Protein AF-A0A378BE33-F1 (afdb_monomer)

Foldseek 3Di:
DVVLLVCVVVVVDDQLRDEAEDADPVRQVVVQVVCCVPVVDNSHGYDYPVRVVQVVCVVVDPDRPPDPVLVVDLPVVLVVLLVVLLCQVVVDVVSVVVVVCCCCPVVVDDADPDSSSPDPVSSVVVSVVSSVD

Solvent-accessible surface area (backbone atoms only — not comparable to full-atom values): 7720 Å² total; per-residue (Å²): 109,72,67,63,55,52,32,47,77,68,67,78,40,58,50,87,75,47,80,43,80,25,96,38,71,67,56,12,50,57,48,36,54,53,38,39,76,73,65,76,41,86,60,50,54,43,31,26,66,67,61,46,52,52,50,54,43,45,76,76,33,99,70,63,80,78,74,58,68,52,79,80,32,63,67,61,34,29,52,52,53,43,53,52,51,39,49,44,35,72,76,30,67,68,49,33,52,51,53,50,49,47,40,36,69,79,66,64,46,90,72,61,85,80,70,38,72,73,36,68,69,52,41,58,55,46,26,58,54,73,66,70,112

Organism: Klebsiella pneumoniae (NCBI:txid573)

Structure (mmCIF, N/CA/C/O backbone):
data_AF-A0A378BE33-F1
#
_entry.id   AF-A0A378BE33-F1
#
loop_
_atom_site.group_PDB
_atom_site.id
_atom_site.type_symbol
_atom_site.label_atom_id
_atom_site.label_alt_id
_atom_site.label_comp_id
_atom_site.label_asym_id
_atom_site.label_entity_id
_atom_site.label_seq_id
_atom_site.pdbx_PDB_ins_code
_atom_site.Cartn_x
_atom_site.Cartn_y
_atom_site.Cartn_z
_atom_site.occupancy
_atom_site.B_iso_or_equiv
_atom_site.auth_seq_id
_atom_site.auth_comp_id
_atom_site.auth_asym_id
_atom_site.auth_atom_id
_atom_site.pdbx_PDB_model_num
ATOM 1 N N . MET A 1 1 ? 5.094 4.803 -24.820 1.00 59.53 1 MET A N 1
ATOM 2 C CA . MET A 1 1 ? 5.691 3.711 -25.627 1.00 59.53 1 MET A CA 1
ATOM 3 C C . MET A 1 1 ? 6.166 4.148 -26.997 1.00 59.53 1 MET A C 1
ATOM 5 O O . MET A 1 1 ? 7.323 3.912 -27.297 1.00 59.53 1 MET A O 1
ATOM 9 N N . ALA A 1 2 ? 5.335 4.820 -27.804 1.00 67.75 2 ALA A N 1
ATOM 10 C CA . ALA A 1 2 ? 5.709 5.205 -29.171 1.00 67.75 2 ALA A CA 1
ATOM 11 C C . ALA A 1 2 ? 7.017 6.020 -29.257 1.00 67.75 2 ALA A C 1
ATOM 13 O O . ALA A 1 2 ? 7.846 5.758 -30.117 1.00 67.75 2 ALA A O 1
ATOM 14 N N . ARG A 1 3 ? 7.243 6.950 -28.318 1.00 76.31 3 ARG A N 1
ATOM 15 C CA . ARG A 1 3 ? 8.464 7.771 -28.291 1.00 76.31 3 ARG A CA 1
ATOM 16 C C . ARG A 1 3 ? 9.734 6.979 -27.953 1.00 76.31 3 ARG A C 1
ATOM 18 O O . ARG A 1 3 ? 10.754 7.218 -28.579 1.00 76.31 3 ARG A O 1
ATOM 25 N N . ALA A 1 4 ? 9.670 6.034 -27.012 1.00 75.19 4 ALA A N 1
ATOM 26 C CA . ALA A 1 4 ? 10.810 5.176 -26.670 1.00 75.19 4 ALA A CA 1
ATOM 27 C C . ALA A 1 4 ? 11.191 4.264 -27.848 1.00 75.19 4 ALA A C 1
ATOM 29 O O . ALA A 1 4 ? 12.355 4.200 -28.224 1.00 75.19 4 ALA A O 1
ATOM 30 N N . GLY A 1 5 ? 10.194 3.655 -28.499 1.00 71.75 5 GLY A N 1
ATOM 31 C CA . GLY A 1 5 ? 10.418 2.863 -29.710 1.00 71.75 5 GLY A CA 1
ATOM 32 C C . GLY A 1 5 ? 10.989 3.671 -30.874 1.00 71.75 5 GLY A C 1
ATOM 33 O O . GLY A 1 5 ? 11.865 3.196 -31.585 1.00 71.75 5 GLY A O 1
ATOM 34 N N . TRP A 1 6 ? 10.536 4.914 -31.044 1.00 77.94 6 TRP A N 1
ATOM 35 C CA . TRP A 1 6 ? 11.065 5.814 -32.068 1.00 77.94 6 TRP A CA 1
ATOM 36 C C . TRP A 1 6 ? 12.531 6.201 -31.820 1.00 77.94 6 TRP A C 1
ATOM 38 O O . TRP A 1 6 ? 13.310 6.235 -32.769 1.00 77.94 6 TRP A O 1
ATOM 48 N N . LEU A 1 7 ? 12.916 6.456 -30.562 1.00 80.38 7 LEU A N 1
ATOM 49 C CA . LEU A 1 7 ? 14.303 6.772 -30.191 1.00 80.38 7 LEU A CA 1
ATOM 50 C C . LEU A 1 7 ? 15.244 5.596 -30.477 1.00 80.38 7 LEU A C 1
ATOM 52 O O . LEU A 1 7 ? 16.301 5.803 -31.068 1.00 80.38 7 LEU A O 1
ATOM 56 N N . LEU A 1 8 ? 14.818 4.373 -30.137 1.00 78.06 8 LEU A N 1
ATOM 57 C CA . LEU A 1 8 ? 15.562 3.153 -30.455 1.00 78.06 8 LEU A CA 1
ATOM 58 C C . LEU A 1 8 ? 15.713 2.951 -31.966 1.00 78.06 8 LEU A C 1
ATOM 60 O O . LEU A 1 8 ? 16.819 2.742 -32.453 1.00 78.06 8 LEU A O 1
ATOM 64 N N . ALA A 1 9 ? 14.613 3.043 -32.721 1.00 78.25 9 ALA A N 1
ATOM 65 C CA . ALA A 1 9 ? 14.614 2.790 -34.164 1.00 78.25 9 ALA A CA 1
ATOM 66 C C . ALA A 1 9 ? 15.504 3.766 -34.951 1.00 78.25 9 ALA A C 1
ATOM 68 O O . ALA A 1 9 ? 15.966 3.438 -36.041 1.00 78.25 9 ALA A O 1
ATOM 69 N N . ARG A 1 10 ? 15.740 4.966 -34.408 1.00 82.88 10 ARG A N 1
ATOM 70 C CA . ARG A 1 10 ? 16.627 5.974 -35.002 1.00 82.88 10 ARG A CA 1
ATOM 71 C C . ARG A 1 10 ? 18.054 5.953 -34.456 1.00 82.88 10 ARG A C 1
ATOM 73 O O . ARG A 1 10 ? 18.875 6.717 -34.948 1.00 82.88 10 ARG A O 1
ATOM 80 N N . GLY A 1 11 ? 18.348 5.116 -33.460 1.00 79.19 11 GLY A N 1
ATOM 81 C CA . GLY A 1 11 ? 19.657 5.080 -32.804 1.00 79.19 11 GLY A CA 1
ATOM 82 C C . GLY A 1 11 ? 19.992 6.349 -32.012 1.00 79.19 11 GLY A C 1
ATOM 83 O O . GLY A 1 11 ? 21.157 6.601 -31.733 1.00 79.19 11 GLY A O 1
ATOM 84 N N . GLU A 1 12 ? 18.987 7.153 -31.657 1.00 80.19 12 GLU A N 1
ATOM 85 C CA . GLU A 1 12 ? 19.162 8.424 -30.930 1.00 80.19 12 GLU A CA 1
ATOM 86 C C . GLU A 1 12 ? 19.386 8.194 -29.424 1.00 80.19 12 GLU A C 1
ATOM 88 O O . GLU A 1 12 ? 19.821 9.092 -28.706 1.00 80.19 12 GLU A O 1
ATOM 93 N N . ALA A 1 13 ? 19.058 6.997 -28.931 1.00 79.25 13 ALA A N 1
ATOM 94 C CA . ALA A 1 13 ? 19.356 6.537 -27.581 1.00 79.25 13 ALA A CA 1
ATOM 95 C C . ALA A 1 13 ? 19.470 5.009 -27.568 1.00 79.25 13 ALA A C 1
ATOM 97 O O . ALA A 1 13 ? 18.699 4.320 -28.242 1.00 79.25 13 ALA A O 1
ATOM 98 N N . ALA A 1 14 ? 20.402 4.485 -26.775 1.00 80.12 14 ALA A N 1
ATOM 99 C CA . ALA A 1 14 ? 20.454 3.065 -26.450 1.00 80.12 14 ALA A CA 1
ATOM 100 C C . ALA A 1 14 ? 19.392 2.715 -25.390 1.00 80.12 14 ALA A C 1
ATOM 102 O O . ALA A 1 14 ? 18.900 3.583 -24.666 1.00 80.12 14 ALA A O 1
ATOM 103 N N . ALA A 1 15 ? 18.999 1.443 -25.315 1.00 77.19 15 ALA A N 1
ATOM 104 C CA . ALA A 1 15 ? 17.923 0.998 -24.428 1.00 77.19 15 ALA A CA 1
ATOM 105 C C . ALA A 1 15 ? 18.208 1.283 -22.942 1.00 77.19 15 ALA A C 1
ATOM 107 O O . ALA A 1 15 ? 17.320 1.729 -22.218 1.00 77.19 15 ALA A O 1
ATOM 108 N N . ASP A 1 16 ? 19.464 1.136 -22.523 1.00 77.25 16 ASP A N 1
ATOM 109 C CA . ASP A 1 16 ? 19.954 1.427 -21.173 1.00 77.25 16 ASP A CA 1
ATOM 110 C C . ASP A 1 16 ? 19.919 2.924 -20.808 1.00 77.25 16 ASP A C 1
ATOM 112 O O . ASP A 1 16 ? 19.948 3.284 -19.631 1.00 77.25 16 ASP A O 1
ATOM 116 N N . GLN A 1 17 ? 19.797 3.806 -21.803 1.00 76.00 17 GLN A N 1
ATOM 117 C CA . GLN A 1 17 ? 19.645 5.251 -21.621 1.00 76.00 17 GLN A CA 1
ATOM 118 C C . GLN A 1 17 ? 18.175 5.682 -21.496 1.00 76.00 17 GLN A C 1
ATOM 120 O O . GLN A 1 17 ? 17.891 6.855 -21.237 1.00 76.00 17 GLN A O 1
ATOM 125 N N . ILE A 1 18 ? 17.224 4.759 -21.675 1.00 80.88 18 ILE A N 1
ATOM 126 C CA . ILE A 1 18 ? 15.790 5.050 -21.667 1.00 80.88 18 ILE A CA 1
ATOM 127 C C . ILE A 1 18 ? 15.163 4.525 -20.375 1.00 80.88 18 ILE A C 1
ATOM 129 O O . ILE A 1 18 ? 14.953 3.329 -20.194 1.00 80.88 18 ILE A O 1
ATOM 133 N N . LEU A 1 19 ? 14.765 5.450 -19.498 1.00 80.56 19 LEU A N 1
ATOM 134 C CA . LEU A 1 19 ? 13.971 5.141 -18.313 1.00 80.56 19 LEU A CA 1
ATOM 135 C C . LEU A 1 19 ? 12.511 5.549 -18.514 1.00 80.56 19 LEU A C 1
ATOM 137 O O . LEU A 1 19 ? 12.206 6.710 -18.796 1.00 80.56 19 LEU A O 1
ATOM 141 N N . LEU A 1 20 ? 11.594 4.609 -18.290 1.00 81.62 20 LEU A N 1
ATOM 142 C CA . LEU A 1 20 ? 10.161 4.883 -18.275 1.00 81.62 20 LEU A CA 1
ATOM 143 C C . LEU A 1 20 ? 9.646 4.937 -16.838 1.00 81.62 20 LEU A C 1
ATOM 145 O O . LEU A 1 20 ? 9.972 4.083 -16.017 1.00 81.62 20 LEU A O 1
ATOM 149 N N . LEU A 1 21 ? 8.835 5.952 -16.532 1.00 82.62 21 LEU A N 1
ATOM 150 C CA . LEU A 1 21 ? 8.283 6.170 -15.198 1.00 82.62 21 LEU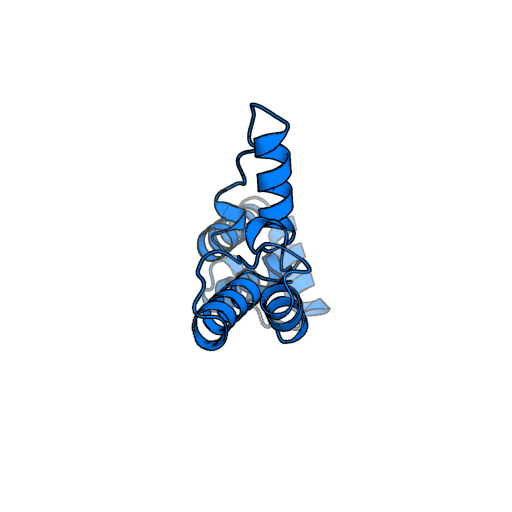 A CA 1
ATOM 151 C C . LEU A 1 21 ? 6.773 5.960 -15.168 1.00 82.62 21 LEU A C 1
ATOM 153 O O . LEU A 1 21 ? 6.044 6.498 -16.001 1.00 82.62 21 LEU A O 1
ATOM 157 N N . ALA A 1 22 ? 6.317 5.204 -14.171 1.00 82.31 22 ALA A N 1
ATOM 158 C CA . ALA A 1 22 ? 4.915 4.901 -13.928 1.00 82.31 22 ALA A CA 1
ATOM 159 C C . ALA A 1 22 ? 4.490 5.299 -12.507 1.00 82.31 22 ALA A C 1
ATOM 161 O O . ALA A 1 22 ? 5.275 5.262 -11.557 1.00 82.31 22 ALA A O 1
ATOM 162 N N . PHE A 1 23 ? 3.218 5.666 -12.351 1.00 72.50 23 PHE A N 1
ATOM 163 C CA . PHE A 1 23 ? 2.688 6.171 -11.081 1.00 72.50 23 PHE A CA 1
ATOM 164 C C . PHE A 1 23 ? 2.546 5.077 -10.008 1.00 72.50 23 PHE A C 1
ATOM 166 O O . PHE A 1 23 ? 2.743 5.328 -8.823 1.00 72.50 23 PHE A O 1
ATOM 173 N N . GLY A 1 24 ? 2.252 3.842 -10.415 1.00 76.19 24 GLY A N 1
ATOM 174 C CA . GLY A 1 24 ? 2.047 2.709 -9.514 1.00 76.19 24 GLY A CA 1
ATOM 175 C C . GLY A 1 24 ? 2.633 1.417 -10.068 1.00 76.19 24 GLY A C 1
ATOM 176 O O . GLY A 1 24 ? 2.968 1.331 -11.248 1.00 76.19 24 GLY A O 1
ATOM 177 N N . ARG A 1 25 ? 2.752 0.396 -9.209 1.00 75.38 25 ARG A N 1
ATOM 178 C CA . ARG A 1 25 ? 3.362 -0.895 -9.573 1.00 75.38 25 ARG A CA 1
ATOM 179 C C . ARG A 1 25 ? 2.622 -1.581 -10.724 1.00 75.38 25 ARG A C 1
ATOM 181 O O . ARG A 1 25 ? 3.274 -2.072 -11.632 1.00 75.38 25 ARG A O 1
ATOM 188 N N . GLN A 1 26 ? 1.290 -1.558 -10.709 1.00 77.25 26 GLN A N 1
ATOM 189 C CA . GLN A 1 26 ? 0.475 -2.132 -11.782 1.00 77.25 26 GLN A CA 1
ATOM 190 C C . GLN A 1 26 ? 0.707 -1.415 -13.118 1.00 77.25 26 GLN A C 1
ATOM 192 O O . GLN A 1 26 ? 0.911 -2.067 -14.132 1.00 77.25 26 GLN A O 1
ATOM 197 N N . ALA A 1 27 ? 0.763 -0.079 -13.110 1.00 77.44 27 ALA A N 1
ATOM 198 C CA . ALA A 1 27 ? 1.064 0.695 -14.313 1.00 77.44 27 ALA A CA 1
ATOM 199 C C . ALA A 1 27 ? 2.491 0.433 -14.826 1.00 77.44 27 ALA A C 1
ATOM 201 O O . ALA A 1 27 ? 2.703 0.397 -16.031 1.00 77.44 27 ALA A O 1
ATOM 202 N N . ALA A 1 28 ? 3.462 0.222 -13.929 1.00 80.19 28 ALA A N 1
ATOM 203 C CA . ALA A 1 28 ? 4.814 -0.179 -14.317 1.00 80.19 28 ALA A CA 1
ATOM 204 C C . ALA A 1 28 ? 4.820 -1.567 -14.985 1.00 80.19 28 ALA A C 1
ATOM 206 O O . ALA A 1 28 ? 5.406 -1.712 -16.049 1.00 80.19 28 ALA A O 1
ATOM 207 N N . GLN A 1 29 ? 4.114 -2.548 -14.409 1.00 81.44 29 GLN A N 1
ATOM 208 C CA . GLN A 1 29 ? 3.996 -3.907 -14.958 1.00 81.44 29 GLN A CA 1
ATOM 209 C C . GLN A 1 29 ? 3.316 -3.921 -16.331 1.00 81.44 29 GLN A C 1
ATOM 211 O O . GLN A 1 29 ? 3.855 -4.488 -17.274 1.00 81.44 29 GLN A O 1
ATOM 216 N N . GLU A 1 30 ? 2.180 -3.235 -16.465 1.00 83.81 30 GLU A N 1
ATOM 217 C CA . GLU A 1 30 ? 1.473 -3.118 -17.745 1.00 83.81 30 GLU A CA 1
ATOM 218 C C . GLU A 1 30 ? 2.350 -2.421 -18.799 1.00 83.81 30 GLU A C 1
ATOM 220 O O . GLU A 1 30 ? 2.345 -2.772 -19.979 1.00 83.81 30 GLU A O 1
ATOM 225 N N . MET A 1 31 ? 3.142 -1.424 -18.392 1.00 82.38 31 MET A N 1
ATOM 226 C CA . MET A 1 31 ? 4.099 -0.786 -19.288 1.00 82.38 31 MET A CA 1
ATOM 227 C C . MET A 1 31 ? 5.219 -1.749 -19.714 1.00 82.38 31 MET A C 1
ATOM 229 O O . MET A 1 31 ? 5.512 -1.810 -20.907 1.00 82.38 31 MET A O 1
ATOM 233 N N . ASP A 1 32 ? 5.801 -2.524 -18.801 1.00 81.56 32 ASP A N 1
ATOM 234 C CA . ASP A 1 32 ? 6.817 -3.535 -19.133 1.00 81.56 32 ASP A CA 1
ATOM 235 C C . ASP A 1 32 ? 6.292 -4.583 -20.121 1.00 81.56 32 ASP A C 1
ATOM 237 O O . ASP A 1 32 ? 6.943 -4.870 -21.128 1.00 81.56 32 ASP A O 1
ATOM 241 N N . GLU A 1 33 ? 5.085 -5.103 -19.893 1.00 83.44 33 GLU A N 1
ATOM 242 C CA . GLU A 1 33 ? 4.436 -6.052 -20.804 1.00 83.44 33 GLU A CA 1
ATOM 243 C C . GLU A 1 33 ? 4.290 -5.452 -22.209 1.00 83.44 33 GLU A C 1
ATOM 245 O O . GLU A 1 33 ? 4.703 -6.053 -23.203 1.00 83.44 33 GLU A O 1
ATOM 250 N N . ARG A 1 34 ? 3.821 -4.203 -22.300 1.00 81.81 34 ARG A N 1
ATOM 251 C CA . ARG A 1 34 ? 3.638 -3.513 -23.586 1.00 81.81 34 ARG A CA 1
ATOM 252 C C . ARG A 1 34 ? 4.948 -3.164 -24.297 1.00 81.81 34 ARG A C 1
ATOM 254 O O . ARG A 1 34 ? 4.931 -3.019 -25.521 1.00 81.81 34 ARG A O 1
ATOM 261 N N . ILE A 1 35 ? 6.054 -2.963 -23.576 1.00 80.69 35 ILE A N 1
ATOM 262 C CA . ILE A 1 35 ? 7.394 -2.795 -24.169 1.00 80.69 35 ILE A CA 1
ATOM 263 C C . ILE A 1 35 ? 7.831 -4.106 -24.796 1.00 80.69 35 ILE A C 1
ATOM 265 O O . ILE A 1 35 ? 8.181 -4.112 -25.974 1.00 80.69 35 ILE A O 1
ATOM 269 N N . ARG A 1 36 ? 7.745 -5.206 -24.042 1.00 79.19 36 ARG A N 1
ATOM 270 C CA . ARG A 1 36 ? 8.161 -6.528 -24.512 1.00 79.19 36 ARG A CA 1
ATOM 271 C C . ARG A 1 36 ? 7.400 -6.935 -25.771 1.00 79.19 36 ARG A C 1
ATOM 273 O O . ARG A 1 36 ? 8.013 -7.338 -26.753 1.00 79.19 36 ARG A O 1
ATOM 280 N N . GLU A 1 37 ? 6.083 -6.739 -25.778 1.00 79.69 37 GLU A N 1
ATOM 281 C CA . GLU A 1 37 ? 5.230 -7.063 -26.928 1.00 79.69 37 GLU A CA 1
ATOM 282 C C . GLU A 1 37 ? 5.537 -6.230 -28.180 1.00 79.69 37 GLU A C 1
ATOM 284 O O . GLU A 1 37 ? 5.424 -6.732 -29.296 1.00 79.69 37 GLU A O 1
ATOM 289 N N . ARG A 1 38 ? 5.883 -4.944 -28.025 1.00 75.00 38 ARG A N 1
ATOM 290 C CA . ARG A 1 38 ? 6.004 -4.013 -29.165 1.00 75.00 38 ARG A CA 1
ATOM 291 C C . ARG A 1 38 ? 7.426 -3.783 -29.649 1.00 75.00 38 ARG A C 1
ATOM 293 O O . ARG A 1 38 ? 7.605 -3.422 -30.807 1.00 75.00 38 ARG A O 1
ATOM 300 N N . LEU A 1 39 ? 8.404 -3.891 -28.759 1.00 70.06 39 LEU A N 1
ATOM 301 C CA . LEU A 1 39 ? 9.802 -3.556 -29.024 1.00 70.06 39 LEU A CA 1
ATOM 302 C C . LEU A 1 39 ? 10.706 -4.791 -29.013 1.00 70.06 39 LEU A C 1
ATOM 304 O O . LEU A 1 39 ? 11.868 -4.654 -29.378 1.00 70.06 39 LEU A O 1
ATOM 308 N N . ALA A 1 40 ? 10.182 -5.967 -28.628 1.00 65.00 40 ALA A N 1
ATOM 309 C CA . ALA A 1 40 ? 10.912 -7.238 -28.559 1.00 65.00 40 ALA A CA 1
ATOM 310 C C . ALA A 1 40 ? 12.269 -7.128 -27.834 1.00 65.00 40 ALA A C 1
ATOM 312 O O . ALA A 1 40 ? 13.215 -7.846 -28.145 1.00 65.00 40 ALA A O 1
ATOM 313 N N . SER A 1 41 ? 12.362 -6.202 -26.880 1.00 64.06 41 SER A N 1
ATOM 314 C CA . SER A 1 41 ? 13.561 -5.915 -26.102 1.00 64.06 41 SER A CA 1
ATOM 315 C C . SER A 1 41 ? 13.180 -5.924 -24.629 1.00 64.06 41 SER A C 1
ATOM 317 O O . SER A 1 41 ? 12.215 -5.270 -24.228 1.00 64.06 41 SER A O 1
ATOM 319 N N . ASP A 1 42 ? 13.941 -6.681 -23.842 1.00 63.94 42 ASP A N 1
ATOM 320 C CA . ASP A 1 42 ? 13.872 -6.687 -22.377 1.00 63.94 42 ASP A CA 1
ATOM 321 C C . ASP A 1 42 ? 14.768 -5.596 -21.756 1.00 63.94 42 ASP A C 1
ATOM 323 O O . ASP A 1 42 ? 14.818 -5.443 -20.536 1.00 63.94 42 ASP A O 1
ATOM 327 N N . ASP A 1 43 ? 15.459 -4.812 -22.589 1.00 68.94 43 ASP A N 1
ATOM 328 C CA . ASP A 1 43 ? 16.485 -3.861 -22.150 1.00 68.94 43 ASP A CA 1
ATOM 329 C C . ASP A 1 43 ? 15.904 -2.506 -21.718 1.00 68.94 43 ASP A C 1
ATOM 331 O O . ASP A 1 43 ? 16.605 -1.695 -21.115 1.00 68.94 43 ASP A O 1
ATOM 335 N N . ILE A 1 44 ? 14.617 -2.250 -21.990 1.00 72.31 44 ILE A N 1
ATOM 336 C CA . ILE A 1 44 ? 13.896 -1.075 -21.481 1.00 72.31 44 ILE A CA 1
ATOM 337 C C . ILE A 1 44 ? 12.984 -1.505 -20.337 1.00 72.31 44 ILE A C 1
ATOM 339 O O . ILE A 1 44 ? 12.059 -2.289 -20.532 1.00 72.31 44 ILE A O 1
ATOM 343 N N . THR A 1 45 ? 13.187 -0.919 -19.156 1.00 72.31 45 THR A N 1
ATOM 344 C CA . THR A 1 45 ? 12.359 -1.181 -17.969 1.00 72.31 45 THR A CA 1
ATOM 345 C C . THR A 1 45 ? 11.551 0.049 -17.556 1.00 72.31 45 THR A C 1
ATOM 347 O O . THR A 1 45 ? 12.076 1.164 -17.454 1.00 72.31 45 THR A O 1
ATOM 350 N N . ALA A 1 46 ? 10.277 -0.154 -17.236 1.00 80.50 46 ALA A N 1
ATOM 351 C CA . ALA A 1 46 ? 9.427 0.809 -16.563 1.00 80.50 46 ALA A CA 1
ATOM 352 C C . ALA A 1 46 ? 9.562 0.678 -15.040 1.00 80.50 46 ALA A C 1
ATOM 354 O O . ALA A 1 46 ? 9.505 -0.400 -14.452 1.00 80.50 46 ALA A O 1
ATOM 355 N N . ARG A 1 47 ? 9.733 1.809 -14.359 1.00 80.19 47 ARG A N 1
ATOM 356 C CA . ARG A 1 47 ? 9.900 1.872 -12.904 1.00 80.19 47 ARG A CA 1
ATOM 357 C C . ARG A 1 47 ? 8.907 2.839 -12.290 1.00 80.19 47 ARG A C 1
ATOM 359 O O . ARG A 1 47 ? 8.486 3.809 -12.909 1.00 80.19 47 ARG A O 1
ATOM 366 N N . THR A 1 48 ? 8.553 2.612 -11.032 1.00 82.00 48 THR A N 1
ATOM 367 C CA . THR A 1 48 ? 7.874 3.644 -10.240 1.00 82.00 48 THR A CA 1
ATOM 368 C C . THR A 1 48 ? 8.887 4.627 -9.668 1.00 82.00 48 THR A C 1
ATOM 370 O O . THR A 1 48 ? 10.044 4.256 -9.450 1.00 82.00 48 THR A O 1
ATOM 373 N N . PHE A 1 49 ? 8.451 5.848 -9.340 1.00 76.62 49 PHE A N 1
ATOM 374 C CA . PHE A 1 49 ? 9.292 6.840 -8.651 1.00 76.62 49 PHE A CA 1
ATOM 375 C C . PHE A 1 49 ? 9.969 6.269 -7.399 1.00 76.62 49 PHE A C 1
ATOM 377 O O . PHE A 1 49 ? 11.165 6.459 -7.203 1.00 76.62 4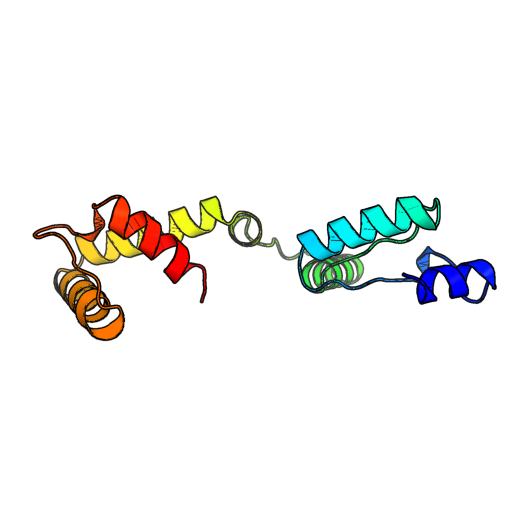9 PHE A O 1
ATOM 384 N N . HIS A 1 50 ? 9.232 5.489 -6.604 1.00 70.00 50 HIS A N 1
ATOM 385 C CA . HIS A 1 50 ? 9.762 4.823 -5.414 1.00 70.00 50 HIS A CA 1
ATOM 386 C C . HIS A 1 50 ? 10.884 3.829 -5.750 1.00 70.00 50 HIS A C 1
ATOM 388 O O . HIS A 1 50 ? 11.946 3.856 -5.131 1.00 70.00 50 HIS A O 1
ATOM 394 N N . SER A 1 51 ? 10.685 2.969 -6.756 1.00 76.00 51 SER A N 1
ATOM 395 C CA . SER A 1 51 ? 11.711 1.999 -7.171 1.00 76.00 51 SER A CA 1
ATOM 396 C C . SER A 1 51 ? 12.934 2.656 -7.820 1.00 76.00 51 SER A C 1
ATOM 398 O O . SER A 1 51 ? 14.053 2.178 -7.638 1.00 76.00 51 SER A O 1
ATOM 400 N N . LEU A 1 52 ? 12.746 3.774 -8.531 1.00 80.25 52 LEU A N 1
ATOM 401 C CA . LEU A 1 52 ? 13.848 4.566 -9.068 1.00 80.25 52 LEU A CA 1
ATOM 402 C C . LEU A 1 52 ? 14.657 5.208 -7.936 1.00 80.25 52 LEU A C 1
ATOM 404 O O . LEU A 1 52 ? 15.878 5.085 -7.924 1.00 80.25 52 LEU A O 1
ATOM 408 N N . ALA A 1 53 ? 13.990 5.861 -6.9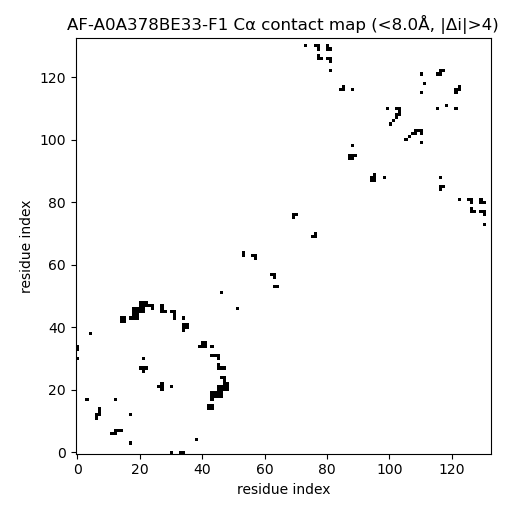83 1.00 75.19 53 ALA A N 1
ATOM 409 C CA . ALA A 1 53 ? 14.651 6.526 -5.865 1.00 75.19 53 ALA A CA 1
ATOM 410 C C . ALA A 1 53 ? 15.518 5.544 -5.065 1.00 75.19 53 ALA A C 1
ATOM 412 O O . ALA A 1 53 ? 16.680 5.831 -4.783 1.00 75.19 53 ALA A O 1
ATOM 413 N N . LEU A 1 54 ? 15.000 4.344 -4.783 1.00 73.44 54 LEU A N 1
ATOM 414 C CA . LEU A 1 54 ? 15.785 3.281 -4.153 1.00 73.44 54 LEU A CA 1
ATOM 415 C C . LEU A 1 54 ? 17.003 2.872 -4.970 1.00 73.44 54 LEU A C 1
ATOM 417 O O . LEU A 1 54 ? 18.077 2.691 -4.404 1.00 73.44 54 LEU A O 1
ATOM 421 N N . HIS A 1 55 ? 16.845 2.726 -6.283 1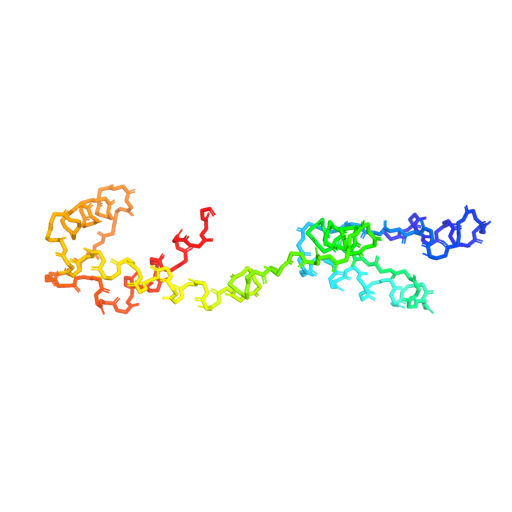.00 73.69 55 HIS A N 1
ATOM 422 C CA . HIS A 1 55 ? 17.945 2.351 -7.160 1.00 73.69 55 HIS A CA 1
ATOM 423 C C . HIS A 1 55 ? 19.050 3.415 -7.186 1.00 73.69 55 HIS A C 1
ATOM 425 O O . HIS A 1 55 ? 20.225 3.074 -7.103 1.00 73.69 55 HIS A O 1
ATOM 431 N N . ILE A 1 56 ? 18.688 4.700 -7.225 1.00 78.12 56 ILE A N 1
ATOM 432 C CA . ILE A 1 56 ? 19.652 5.808 -7.155 1.00 78.12 56 ILE A CA 1
ATOM 433 C C . ILE A 1 56 ? 20.400 5.780 -5.815 1.00 78.12 56 ILE A C 1
ATOM 435 O O . ILE A 1 56 ? 21.626 5.876 -5.789 1.00 78.12 56 ILE A O 1
ATOM 439 N N . ILE A 1 57 ? 19.682 5.587 -4.703 1.00 71.69 57 ILE A N 1
ATOM 440 C CA . ILE A 1 57 ? 20.293 5.500 -3.369 1.00 71.69 57 ILE A CA 1
ATOM 441 C C . ILE A 1 57 ? 21.237 4.292 -3.275 1.00 71.69 57 ILE A C 1
ATOM 443 O O . ILE A 1 57 ? 22.317 4.419 -2.710 1.00 71.69 57 ILE A O 1
ATOM 447 N N . GLN A 1 58 ? 20.868 3.144 -3.852 1.00 73.12 58 GLN A N 1
ATOM 448 C CA . GLN A 1 58 ? 21.723 1.951 -3.923 1.00 73.12 58 GLN A CA 1
ATOM 449 C C . GLN A 1 58 ? 23.028 2.201 -4.684 1.00 73.12 58 GLN A C 1
ATOM 451 O O . GLN A 1 58 ? 24.078 1.733 -4.255 1.00 73.12 58 GLN A O 1
ATOM 456 N N . GLN A 1 59 ? 22.969 2.935 -5.796 1.00 75.94 59 GLN A N 1
ATOM 457 C CA . GLN A 1 59 ? 24.155 3.266 -6.592 1.00 75.94 59 GLN A CA 1
ATOM 458 C C . GLN A 1 59 ? 25.058 4.289 -5.881 1.00 75.94 59 GLN A C 1
ATOM 460 O O . GLN A 1 59 ? 26.279 4.212 -5.981 1.00 75.94 59 GLN A O 1
ATOM 465 N N . GLY A 1 60 ? 24.472 5.235 -5.136 1.00 72.38 60 GLY A N 1
ATOM 466 C CA . GLY A 1 60 ? 25.206 6.302 -4.444 1.00 72.38 60 GLY A CA 1
ATOM 467 C C . GLY A 1 60 ? 25.649 5.988 -3.008 1.00 72.38 60 GLY A C 1
ATOM 468 O O . GLY A 1 60 ? 26.463 6.721 -2.450 1.00 72.38 60 GLY A O 1
ATOM 469 N N . SER A 1 61 ? 25.124 4.933 -2.376 1.00 61.91 61 SER A N 1
ATOM 470 C CA . SER A 1 61 ? 25.365 4.620 -0.962 1.00 61.91 61 SER A CA 1
ATOM 471 C C . SER A 1 61 ? 25.455 3.115 -0.704 1.00 61.91 61 SER A C 1
ATOM 473 O O . SER A 1 61 ? 24.602 2.341 -1.127 1.00 61.91 61 SER A O 1
ATOM 475 N N . LYS A 1 62 ? 26.432 2.689 0.112 1.00 59.31 62 LYS A N 1
ATOM 476 C CA . LYS A 1 62 ? 26.553 1.291 0.586 1.00 59.31 62 LYS A CA 1
ATOM 477 C C . LYS A 1 62 ? 25.429 0.858 1.542 1.00 59.31 62 LYS A C 1
ATOM 479 O O . LYS A 1 62 ? 25.349 -0.321 1.880 1.00 59.31 62 LYS A O 1
ATOM 484 N N . LYS A 1 63 ? 24.587 1.780 2.023 1.00 57.12 63 LYS A N 1
ATOM 485 C CA . LYS A 1 63 ? 23.469 1.482 2.932 1.00 57.12 63 LYS A CA 1
ATOM 486 C C . LYS A 1 63 ? 22.145 1.743 2.231 1.00 57.12 63 LYS A C 1
ATOM 488 O O . LYS A 1 63 ? 21.652 2.867 2.206 1.00 57.12 63 LYS A O 1
ATOM 493 N N . VAL A 1 64 ? 21.571 0.674 1.693 1.00 57.22 64 VAL A N 1
ATOM 494 C CA . VAL A 1 64 ? 20.212 0.675 1.155 1.00 57.22 64 VAL A CA 1
ATOM 495 C C . VAL A 1 64 ? 19.239 0.878 2.317 1.00 57.22 64 VAL A C 1
ATOM 497 O O . VAL A 1 64 ? 19.281 0.093 3.267 1.00 57.22 64 VAL A O 1
ATOM 500 N N . PRO A 1 65 ? 18.367 1.896 2.288 1.00 59.97 65 PRO A N 1
ATOM 501 C CA . PRO A 1 65 ? 17.303 1.993 3.269 1.00 59.97 65 PRO A CA 1
ATOM 502 C C . PRO A 1 65 ? 16.381 0.785 3.096 1.00 59.97 65 PRO A C 1
ATOM 504 O O . PRO A 1 65 ? 15.822 0.555 2.022 1.00 59.97 65 PRO A O 1
ATOM 5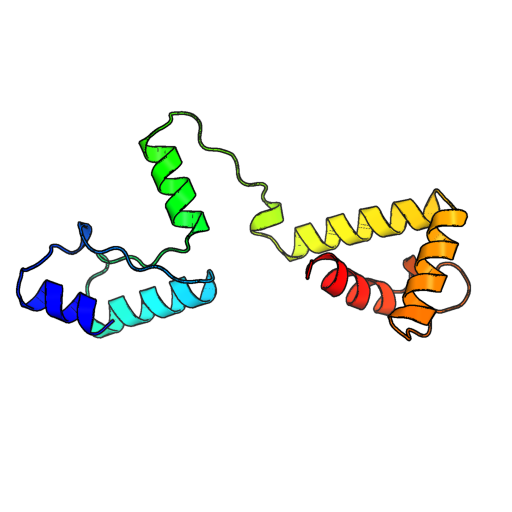07 N N . THR A 1 66 ? 16.243 -0.015 4.151 1.00 58.22 66 THR A N 1
ATOM 508 C CA . THR A 1 66 ? 15.300 -1.130 4.164 1.00 58.22 66 THR A CA 1
ATOM 509 C C . THR A 1 66 ? 13.896 -0.549 4.155 1.00 58.22 66 THR A C 1
ATOM 511 O O . THR A 1 66 ? 13.403 -0.081 5.181 1.00 58.22 66 THR A O 1
ATOM 514 N N . ILE A 1 67 ? 13.244 -0.566 2.993 1.00 60.56 67 ILE A N 1
ATOM 515 C CA . ILE A 1 67 ? 11.813 -0.293 2.928 1.00 60.56 67 ILE A CA 1
ATOM 516 C C . ILE A 1 67 ? 11.111 -1.344 3.789 1.00 60.56 67 ILE A C 1
ATOM 518 O O . ILE A 1 67 ? 11.303 -2.548 3.603 1.00 60.56 67 ILE A O 1
ATOM 522 N N . SER A 1 68 ? 10.321 -0.885 4.761 1.00 56.94 68 SER A N 1
ATOM 523 C CA . SER A 1 68 ? 9.524 -1.772 5.604 1.00 56.94 68 SER A CA 1
ATOM 524 C C . SER A 1 68 ? 8.643 -2.656 4.724 1.00 56.94 68 SER A C 1
ATOM 526 O O . SER A 1 68 ? 7.982 -2.156 3.817 1.00 56.94 68 SER A O 1
ATOM 528 N N . LYS A 1 69 ? 8.577 -3.967 5.000 1.00 58.31 69 LYS A N 1
ATOM 529 C CA . LYS A 1 69 ? 7.714 -4.904 4.247 1.00 58.31 69 LYS A CA 1
ATOM 530 C C . LYS A 1 69 ? 6.253 -4.430 4.181 1.00 58.31 69 LYS A C 1
ATOM 532 O O . LYS A 1 69 ? 5.557 -4.729 3.214 1.00 58.31 69 LYS A O 1
ATOM 537 N N . LEU A 1 70 ? 5.832 -3.639 5.171 1.00 58.44 70 LEU A N 1
ATOM 538 C CA . LEU A 1 70 ? 4.519 -3.001 5.270 1.00 58.44 70 LEU A CA 1
ATOM 539 C C . LEU A 1 70 ? 4.225 -1.997 4.148 1.00 58.44 70 LEU A C 1
ATOM 541 O O . LEU A 1 70 ? 3.060 -1.754 3.872 1.00 58.44 70 LEU A O 1
ATOM 545 N N . GLU A 1 71 ? 5.225 -1.430 3.475 1.00 60.03 71 GLU A N 1
ATOM 546 C CA . GLU A 1 71 ? 5.008 -0.579 2.292 1.00 60.03 71 GLU A CA 1
ATOM 547 C C . GLU A 1 71 ? 4.504 -1.403 1.104 1.00 60.03 71 GLU A C 1
ATOM 549 O O . GLU A 1 71 ? 3.586 -1.013 0.383 1.00 60.03 71 GLU A O 1
ATOM 554 N N . SER A 1 72 ? 5.080 -2.590 0.926 1.00 62.38 72 SER A N 1
ATOM 555 C CA . SER A 1 72 ? 4.795 -3.460 -0.213 1.00 62.38 72 SER A CA 1
ATOM 556 C C . SER A 1 72 ? 3.663 -4.461 0.019 1.00 62.38 72 SER A C 1
ATOM 558 O O . SER A 1 72 ? 3.114 -4.961 -0.962 1.00 62.38 72 SER A O 1
ATOM 560 N N . ASP A 1 73 ? 3.337 -4.754 1.281 1.00 75.44 73 ASP A N 1
ATOM 561 C CA . ASP A 1 73 ? 2.302 -5.703 1.691 1.00 75.44 73 ASP A CA 1
ATOM 562 C C . ASP A 1 73 ? 1.121 -4.963 2.333 1.00 75.44 73 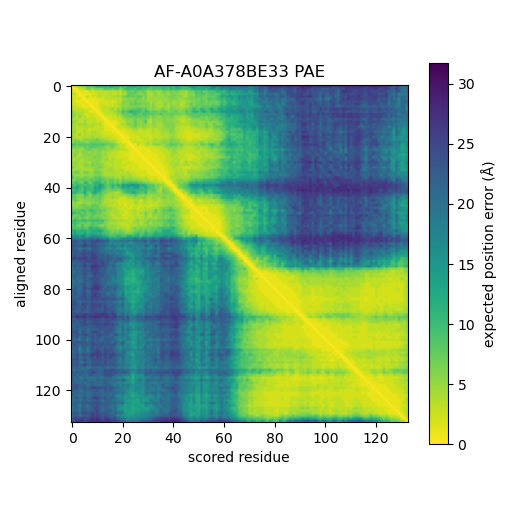ASP A C 1
ATOM 564 O O . ASP A 1 73 ? 1.065 -4.714 3.542 1.00 75.44 73 ASP A O 1
ATOM 568 N N . THR A 1 74 ? 0.151 -4.618 1.487 1.00 76.88 74 THR A N 1
ATOM 569 C CA . THR A 1 74 ? -1.097 -3.965 1.889 1.00 76.88 74 THR A CA 1
ATOM 570 C C . THR A 1 74 ? -1.877 -4.787 2.917 1.00 76.88 74 THR A C 1
ATOM 572 O O . THR A 1 74 ? -2.513 -4.215 3.802 1.00 76.88 74 THR A O 1
ATOM 575 N N . ALA A 1 75 ? -1.836 -6.122 2.842 1.00 78.06 75 ALA A N 1
ATOM 576 C CA . ALA A 1 75 ? -2.559 -6.974 3.780 1.00 78.06 75 ALA A CA 1
ATOM 577 C C . ALA A 1 75 ? -1.913 -6.928 5.172 1.00 78.06 75 ALA A C 1
ATOM 579 O O . ALA A 1 75 ? -2.614 -6.713 6.165 1.00 78.06 75 ALA A O 1
ATOM 580 N N . ALA A 1 76 ? -0.585 -7.041 5.246 1.00 77.38 76 ALA A N 1
ATOM 581 C CA . ALA A 1 76 ? 0.156 -6.915 6.500 1.00 77.38 76 ALA A CA 1
ATOM 582 C C . ALA A 1 76 ? 0.011 -5.517 7.119 1.00 77.38 76 ALA A C 1
ATOM 584 O O . ALA 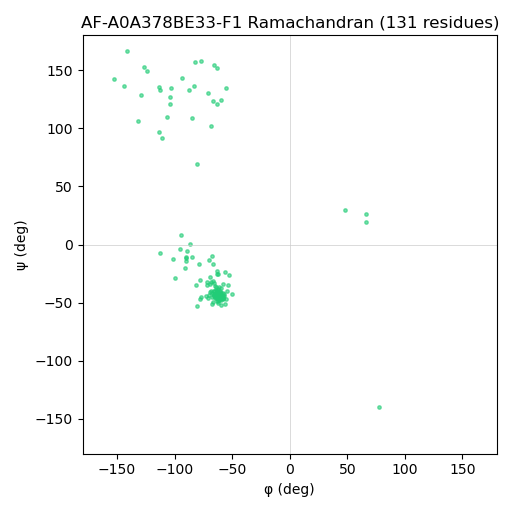A 1 76 ? -0.179 -5.395 8.332 1.00 77.38 76 ALA A O 1
ATOM 585 N N . ARG A 1 77 ? 0.031 -4.459 6.298 1.00 80.81 77 ARG A N 1
ATOM 586 C CA . ARG A 1 77 ? -0.190 -3.083 6.762 1.00 80.81 77 ARG A CA 1
ATOM 587 C C . ARG A 1 77 ? -1.584 -2.893 7.348 1.00 80.81 77 ARG A C 1
ATOM 589 O O . ARG A 1 77 ? -1.710 -2.429 8.479 1.00 80.81 77 ARG A O 1
ATOM 596 N N . ARG A 1 78 ? -2.625 -3.337 6.639 1.00 85.62 78 ARG A N 1
ATOM 597 C CA . ARG A 1 78 ? -4.008 -3.316 7.144 1.00 85.62 78 ARG A CA 1
ATOM 598 C C . ARG A 1 78 ? -4.160 -4.091 8.448 1.00 85.62 78 ARG A C 1
ATOM 600 O O . ARG A 1 78 ? -4.818 -3.604 9.363 1.00 85.62 78 ARG A O 1
ATOM 607 N N . ALA A 1 79 ? -3.532 -5.261 8.559 1.00 84.81 79 ALA A N 1
ATOM 608 C CA . ALA A 1 79 ? -3.560 -6.058 9.782 1.00 84.81 79 ALA A CA 1
ATOM 609 C C . ALA A 1 79 ? -2.908 -5.322 10.967 1.00 84.81 79 ALA A C 1
ATOM 611 O O . ALA A 1 79 ? -3.462 -5.320 12.068 1.00 84.81 79 ALA A O 1
ATOM 612 N N . LEU A 1 80 ? -1.771 -4.653 10.748 1.00 85.62 80 LEU A N 1
ATOM 613 C CA . LEU A 1 80 ? -1.098 -3.860 11.779 1.00 85.62 80 LEU A CA 1
ATOM 614 C C . LEU A 1 80 ? -1.945 -2.661 12.229 1.00 85.62 80 LEU A C 1
ATOM 616 O O . LEU A 1 80 ? -2.089 -2.427 13.434 1.00 85.62 80 LEU A O 1
ATOM 620 N N . LEU A 1 81 ? -2.508 -1.917 11.273 1.00 86.38 81 LEU A N 1
ATOM 621 C CA . LEU A 1 81 ? -3.354 -0.751 11.536 1.00 86.38 81 LEU A CA 1
ATOM 622 C C . LEU A 1 81 ? -4.601 -1.152 12.327 1.00 86.38 81 LEU A C 1
ATOM 624 O O . LEU A 1 81 ? -4.892 -0.551 13.362 1.00 86.38 81 LEU A O 1
ATOM 628 N N . LEU A 1 82 ? -5.274 -2.230 11.912 1.00 89.50 82 LEU A N 1
ATOM 629 C CA . LEU A 1 82 ? -6.416 -2.778 12.642 1.00 89.50 82 LEU A CA 1
ATOM 630 C C . LEU A 1 82 ? -6.054 -3.199 14.060 1.00 89.50 82 LEU A C 1
ATOM 632 O O . LEU A 1 82 ? -6.757 -2.832 14.998 1.00 89.50 82 LEU A O 1
ATOM 636 N N . LYS A 1 83 ? -4.953 -3.935 14.235 1.00 89.94 83 LYS A N 1
ATOM 637 C CA . LYS A 1 83 ? -4.515 -4.383 15.560 1.00 89.94 83 LYS A CA 1
ATOM 638 C C . LYS A 1 83 ? -4.226 -3.199 16.483 1.00 89.94 83 LYS A C 1
ATOM 640 O O . LYS A 1 83 ? -4.584 -3.226 17.658 1.00 89.94 83 LYS A O 1
ATOM 645 N N . SER A 1 84 ? -3.605 -2.151 15.948 1.00 88.88 84 SER A N 1
ATOM 646 C CA . SER A 1 84 ? -3.293 -0.927 16.691 1.00 88.88 84 SER A CA 1
ATOM 647 C C . SER A 1 84 ? -4.562 -0.181 17.098 1.00 88.88 84 SER A C 1
ATOM 649 O O . SER A 1 84 ? -4.692 0.229 18.249 1.00 88.88 84 SER A O 1
ATOM 651 N N . TRP A 1 85 ? -5.526 -0.064 16.185 1.00 90.19 85 TRP A N 1
ATOM 652 C CA . TRP A 1 85 ? -6.825 0.545 16.456 1.00 90.19 85 TRP A CA 1
ATOM 653 C C . TRP A 1 85 ? -7.633 -0.230 17.509 1.00 90.19 85 TRP A C 1
ATOM 655 O O . TRP A 1 85 ? -8.127 0.360 18.471 1.00 90.19 85 TRP A O 1
ATOM 665 N N . GLN A 1 86 ? -7.703 -1.559 17.390 1.00 91.38 86 GLN A N 1
ATOM 666 C CA . GLN A 1 86 ? -8.363 -2.417 18.378 1.00 91.38 86 GLN A CA 1
ATOM 667 C C . GLN A 1 86 ? -7.732 -2.277 19.757 1.00 91.38 86 GLN A C 1
ATOM 669 O O . GLN A 1 86 ? -8.447 -2.114 20.742 1.00 91.38 86 GLN A O 1
ATOM 674 N N . LYS A 1 87 ? -6.397 -2.286 19.822 1.00 89.56 87 LYS A N 1
ATOM 675 C CA . LYS A 1 87 ? -5.658 -2.099 21.069 1.00 89.56 87 LYS A CA 1
ATOM 676 C C . LYS A 1 87 ? -6.010 -0.761 21.725 1.00 89.56 87 LYS A C 1
ATOM 678 O O . LYS A 1 87 ? -6.299 -0.734 22.914 1.00 89.56 87 LYS A O 1
ATOM 683 N N . GLN A 1 88 ? -6.076 0.331 20.960 1.00 86.81 88 GLN A N 1
ATOM 684 C CA . GLN A 1 88 ? -6.484 1.637 21.495 1.00 86.81 88 GLN A CA 1
ATOM 685 C C . GLN A 1 88 ? -7.909 1.623 22.057 1.00 86.81 88 GLN A C 1
ATOM 687 O O . GLN A 1 88 ? -8.143 2.178 23.133 1.00 86.81 88 GLN A O 1
ATOM 692 N N . CYS A 1 89 ? -8.847 0.979 21.356 1.00 90.12 89 CYS A N 1
ATOM 693 C CA . CYS A 1 89 ? -10.226 0.855 21.822 1.00 90.12 89 CYS A CA 1
ATOM 694 C C . CYS A 1 89 ? -10.324 0.0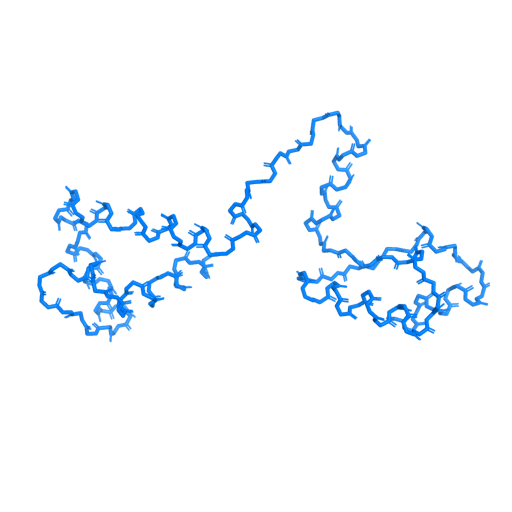01 23.099 1.00 90.12 89 CYS A C 1
ATOM 696 O O . CYS A 1 89 ? -11.046 0.365 24.023 1.00 90.12 89 CYS A O 1
ATOM 698 N N . GLN A 1 90 ? -9.560 -1.091 23.184 1.00 89.56 90 GLN A N 1
ATOM 699 C CA . GLN A 1 90 ? -9.539 -1.982 24.349 1.00 89.56 90 GLN A CA 1
ATOM 700 C C . GLN A 1 90 ? -8.881 -1.336 25.575 1.00 89.56 90 GLN A C 1
ATOM 702 O O . GLN A 1 90 ? -9.391 -1.456 26.685 1.00 89.56 90 GLN A O 1
ATOM 707 N N . GLU A 1 91 ? -7.756 -0.644 25.393 1.00 86.44 91 GLU A N 1
ATOM 708 C CA . GLU A 1 91 ? -6.969 -0.103 26.508 1.00 86.44 91 GLU A CA 1
ATOM 709 C C . GLU A 1 91 ? -7.573 1.172 27.103 1.00 86.44 91 GLU A C 1
ATOM 711 O O . GLU A 1 91 ? -7.402 1.448 28.291 1.00 86.44 91 GLU A O 1
ATOM 716 N N . LYS A 1 92 ? -8.268 1.982 26.295 1.00 85.62 92 LYS A N 1
ATOM 717 C CA . LYS A 1 92 ? -8.772 3.292 26.720 1.00 85.62 92 LYS A CA 1
ATOM 718 C C . LYS A 1 92 ? -10.239 3.456 26.339 1.00 85.62 92 LYS A C 1
ATOM 720 O O . LYS A 1 92 ? -10.560 3.786 25.201 1.00 85.62 92 LYS A O 1
ATOM 725 N N . LYS A 1 93 ? -11.139 3.384 27.328 1.00 86.75 93 LYS A N 1
ATOM 726 C CA . LYS A 1 93 ? -12.584 3.634 27.128 1.00 86.75 93 LYS A CA 1
ATOM 727 C C . LYS A 1 93 ? -12.878 4.988 26.465 1.00 86.75 93 LYS A C 1
ATOM 729 O O . LYS A 1 93 ? -13.793 5.083 25.655 1.00 86.75 93 LYS A O 1
ATOM 734 N N . ALA A 1 94 ? -12.084 6.020 26.767 1.00 85.69 94 ALA A N 1
ATOM 735 C CA . ALA A 1 94 ? -12.196 7.327 26.118 1.00 85.69 94 ALA A CA 1
ATOM 736 C C . ALA A 1 94 ? -11.886 7.264 24.611 1.00 85.69 94 ALA A C 1
ATOM 738 O O . ALA A 1 94 ? -12.591 7.885 23.823 1.00 85.69 94 ALA A O 1
ATOM 739 N N . GLN A 1 95 ? -10.887 6.469 24.207 1.00 82.62 95 GLN A N 1
ATOM 740 C CA . GLN A 1 95 ? -10.567 6.244 22.795 1.00 82.62 95 GLN A CA 1
ATOM 741 C C . GLN A 1 95 ? -11.681 5.457 22.106 1.00 82.62 95 GLN A C 1
ATOM 743 O O . GLN A 1 95 ? -12.139 5.873 21.052 1.00 82.62 95 GLN A O 1
ATOM 748 N N . ALA A 1 96 ? -12.190 4.383 22.719 1.00 89.06 96 ALA A N 1
ATOM 749 C CA . ALA A 1 96 ? -13.331 3.645 22.168 1.00 89.06 96 ALA A CA 1
ATOM 750 C C . ALA A 1 96 ? -14.565 4.538 21.963 1.00 89.06 96 ALA A C 1
ATOM 752 O O . ALA A 1 96 ? -15.213 4.466 20.921 1.00 89.06 96 ALA A O 1
ATOM 753 N N . LYS A 1 97 ? -14.875 5.410 22.933 1.00 90.00 97 LYS A N 1
ATOM 754 C CA . LYS A 1 97 ? -15.986 6.364 22.820 1.00 90.00 97 LYS A CA 1
ATOM 755 C C . LYS A 1 97 ? -15.738 7.400 21.720 1.00 90.00 97 LYS A C 1
ATOM 757 O O . LYS A 1 97 ? -16.649 7.659 20.944 1.00 90.00 97 LYS A O 1
ATOM 762 N N . GLY A 1 98 ? -14.525 7.949 21.630 1.00 89.44 98 GLY A N 1
ATOM 763 C CA . GLY A 1 98 ? -14.149 8.899 20.580 1.00 89.44 98 GLY A CA 1
ATOM 764 C C . GLY A 1 98 ? -14.223 8.287 19.181 1.00 89.44 98 GLY A C 1
ATOM 765 O O . GLY A 1 98 ? -14.816 8.878 18.287 1.00 89.44 98 GLY A O 1
ATOM 766 N N . TRP A 1 99 ? -13.708 7.066 19.009 1.00 90.69 99 TRP A N 1
ATOM 767 C CA . TRP A 1 99 ? -13.817 6.326 17.752 1.00 90.69 99 TRP A CA 1
ATOM 768 C C . TRP A 1 99 ? -15.266 6.026 17.382 1.00 90.69 99 TRP A C 1
ATOM 770 O O . TRP A 1 99 ? -15.614 6.168 16.216 1.00 90.69 99 TRP A O 1
ATOM 780 N N . ARG A 1 100 ? -16.108 5.634 18.347 1.00 92.19 100 ARG A N 1
ATOM 781 C CA . ARG A 1 100 ? -17.540 5.416 18.100 1.00 92.19 100 ARG A CA 1
ATOM 782 C C . ARG A 1 100 ? -18.206 6.696 17.602 1.00 92.19 100 ARG A C 1
ATOM 784 O O . ARG A 1 100 ? -18.803 6.663 16.536 1.00 92.19 100 ARG A O 1
ATOM 791 N N . LEU A 1 101 ? -18.027 7.800 18.329 1.00 90.56 101 LEU A N 1
ATOM 792 C CA . LEU A 1 101 ? -18.602 9.098 17.976 1.00 90.56 101 LEU A CA 1
ATOM 793 C C . LEU A 1 101 ? -18.177 9.525 16.569 1.00 90.56 101 LEU A C 1
ATOM 795 O O . LEU A 1 101 ? -19.018 9.796 15.728 1.00 90.56 101 LEU A O 1
ATOM 799 N N . TRP A 1 102 ? -16.875 9.487 16.283 1.00 90.88 102 TRP A N 1
ATOM 800 C CA . TRP A 1 102 ? -16.351 9.857 14.971 1.00 90.88 102 TRP A CA 1
ATOM 801 C C . TRP A 1 102 ? -16.887 8.955 13.845 1.00 90.88 102 TRP A C 1
ATOM 803 O O . TRP A 1 102 ? -17.248 9.435 12.774 1.00 90.88 102 TRP A O 1
ATOM 813 N N . LEU A 1 103 ? -16.981 7.642 14.071 1.00 91.81 103 LEU A N 1
ATOM 814 C CA . LEU A 1 103 ? -17.520 6.710 13.074 1.00 91.81 103 LEU A CA 1
ATOM 815 C C . LEU A 1 103 ? -19.025 6.884 12.843 1.00 91.81 103 LEU A C 1
ATOM 817 O O . LEU A 1 103 ? -19.498 6.674 11.727 1.00 91.81 103 LEU A O 1
ATOM 821 N N . GLU A 1 104 ? -19.779 7.238 13.873 1.00 92.31 104 GLU A N 1
ATOM 822 C CA . GLU A 1 104 ? -21.218 7.470 13.772 1.00 92.31 104 GLU A CA 1
ATOM 823 C C . GLU A 1 104 ? -21.519 8.840 13.152 1.00 92.31 104 GLU A C 1
ATOM 825 O O . GLU A 1 104 ? -22.308 8.911 12.213 1.00 92.31 104 GLU A O 1
ATOM 830 N N . GLU A 1 105 ? -20.860 9.905 13.611 1.00 90.94 105 GLU A N 1
ATOM 831 C CA . GLU A 1 105 ? -21.146 11.287 13.209 1.00 90.94 105 GLU A CA 1
ATOM 832 C C . GLU A 1 105 ? -20.512 11.658 11.866 1.00 90.94 105 GLU A C 1
ATOM 834 O O . GLU A 1 105 ? -21.212 12.093 10.955 1.00 90.94 105 GLU A O 1
ATOM 839 N N . GLU A 1 106 ? -19.205 11.442 11.702 1.00 86.75 106 GLU A N 1
ATOM 840 C CA . GLU A 1 106 ? -18.497 11.861 10.484 1.00 86.75 106 GLU A CA 1
ATOM 841 C C . GLU A 1 106 ? -18.677 10.851 9.351 1.00 86.75 106 GLU A C 1
ATOM 843 O O . GLU A 1 106 ? -18.753 11.205 8.173 1.00 86.75 106 GLU A O 1
ATOM 848 N N . MET A 1 107 ? -18.738 9.563 9.696 1.00 85.25 107 MET A N 1
ATOM 849 C CA . MET A 1 107 ? -18.795 8.496 8.698 1.00 85.25 107 MET A CA 1
ATOM 850 C C . MET A 1 107 ? -20.206 7.937 8.491 1.00 85.25 107 MET A C 1
ATOM 852 O O . MET A 1 107 ? -20.408 7.196 7.522 1.00 85.25 107 MET A O 1
ATOM 856 N N . GLY A 1 108 ? -21.169 8.261 9.363 1.00 88.94 108 GLY A N 1
ATOM 857 C CA . GLY A 1 108 ? -22.549 7.775 9.275 1.00 88.94 108 GLY A CA 1
ATOM 858 C C . GLY A 1 108 ? -22.681 6.264 9.486 1.00 88.94 108 GLY A C 1
ATOM 859 O O . GLY A 1 108 ? -23.555 5.628 8.893 1.00 88.94 108 GLY A O 1
ATOM 860 N N . TRP A 1 109 ? -21.761 5.628 10.220 1.00 91.81 109 TRP A N 1
ATOM 861 C CA . TRP A 1 109 ? -21.792 4.177 10.410 1.00 91.81 109 TRP A CA 1
ATOM 862 C C . TRP A 1 109 ? -22.735 3.800 11.539 1.00 91.81 109 TRP A C 1
ATOM 864 O O . TRP A 1 109 ? -22.680 4.361 12.620 1.00 91.81 109 TRP A O 1
ATOM 874 N N . GLN A 1 110 ? -23.532 2.759 11.317 1.00 89.75 110 GLN A N 1
ATOM 875 C CA . GLN A 1 110 ? -24.243 2.087 12.398 1.00 89.75 110 GLN A CA 1
ATOM 876 C C . GLN A 1 110 ? -23.307 1.057 13.025 1.00 89.75 110 GLN A C 1
ATOM 878 O O . GLN A 1 110 ? -22.961 0.053 12.392 1.00 89.75 110 GLN A O 1
ATOM 883 N N . LEU A 1 111 ? -22.853 1.339 14.244 1.00 91.19 111 LEU A N 1
ATOM 884 C CA . LEU A 1 111 ? -21.991 0.443 15.000 1.00 91.19 111 LEU A CA 1
ATOM 885 C C . LEU A 1 111 ? -22.826 -0.459 15.915 1.00 91.19 111 LEU A C 1
ATOM 887 O O . LEU A 1 111 ? -23.825 -0.012 16.475 1.00 91.19 111 LEU A O 1
ATOM 891 N N . PRO A 1 112 ? -22.432 -1.731 16.096 1.00 90.69 112 PRO A N 1
ATOM 892 C CA . PRO A 1 112 ? -23.086 -2.591 17.067 1.00 90.69 112 PRO A CA 1
ATOM 893 C C . PRO A 1 112 ? -22.857 -2.083 18.497 1.00 90.69 112 PRO A C 1
ATOM 895 O O . PRO A 1 112 ? -21.852 -1.422 18.808 1.00 90.69 112 PRO A O 1
ATOM 898 N N . GLU A 1 113 ? -23.787 -2.430 19.383 1.00 85.12 113 GLU A N 1
ATOM 899 C CA . GLU A 1 113 ? -23.613 -2.224 20.818 1.00 85.12 113 GLU A CA 1
ATOM 900 C C . GLU A 1 113 ? -22.432 -3.050 21.354 1.00 85.12 113 GLU A C 1
ATOM 902 O O . GLU A 1 113 ? -22.067 -4.095 20.811 1.00 85.12 113 GLU A O 1
ATOM 907 N N . GLY A 1 114 ? -21.803 -2.562 22.425 1.00 87.38 114 GLY A N 1
ATOM 908 C CA . GLY A 1 114 ? -20.622 -3.200 23.012 1.00 87.38 114 GLY A CA 1
ATOM 909 C C . GLY A 1 114 ? -19.331 -2.934 22.231 1.00 87.38 114 GLY A C 1
ATOM 910 O O . GLY A 1 114 ? -19.079 -1.806 21.791 1.00 87.38 114 GLY A O 1
ATOM 911 N N . ASP A 1 115 ? -18.492 -3.960 22.097 1.00 91.06 115 ASP A N 1
ATOM 912 C CA . ASP A 1 115 ? -17.133 -3.872 21.550 1.00 91.06 115 ASP A CA 1
ATOM 913 C C . ASP A 1 115 ? -17.126 -3.853 20.012 1.00 91.06 115 ASP A C 1
ATOM 915 O O . ASP A 1 115 ? -16.672 -4.784 19.344 1.00 91.06 115 ASP A O 1
ATOM 919 N N . PHE A 1 116 ? -17.614 -2.761 19.424 1.00 92.19 116 PHE A N 1
ATOM 920 C CA . PHE A 1 116 ? -17.746 -2.608 17.970 1.00 92.19 116 PHE A CA 1
ATOM 921 C C . PHE A 1 116 ? -16.438 -2.799 17.182 1.00 92.19 116 PHE A C 1
ATOM 923 O O . PHE A 1 116 ? -16.469 -3.169 16.010 1.00 92.19 116 PHE A O 1
ATOM 930 N N . TRP A 1 117 ? -15.276 -2.600 17.811 1.00 91.44 117 TRP A N 1
ATOM 931 C CA . TRP A 1 117 ? -13.962 -2.849 17.204 1.00 91.44 117 TRP A CA 1
ATOM 932 C C . TRP A 1 117 ? -13.643 -4.340 17.000 1.00 91.44 117 TRP A C 1
ATOM 934 O O . TRP A 1 117 ? -12.712 -4.691 16.266 1.00 91.44 117 TRP A O 1
ATOM 944 N N . GLN A 1 118 ? -14.419 -5.239 17.609 1.00 91.81 118 GLN A N 1
ATOM 945 C CA . GLN A 1 118 ? -14.334 -6.685 17.401 1.00 91.81 118 GLN A CA 1
ATOM 946 C C . GLN A 1 118 ? -15.241 -7.182 16.264 1.00 91.81 118 GLN A C 1
ATOM 948 O O . GLN A 1 118 ? -15.078 -8.313 15.803 1.00 91.81 118 GLN A O 1
ATOM 953 N N . ASP A 1 119 ? -16.141 -6.340 15.747 1.00 93.19 119 ASP A N 1
ATOM 954 C CA . ASP A 1 119 ? -17.019 -6.723 14.646 1.00 93.19 119 ASP A CA 1
ATOM 955 C C . ASP A 1 119 ? -16.254 -6.852 13.316 1.00 93.19 119 ASP A C 1
ATOM 957 O O . ASP A 1 119 ? -15.514 -5.958 12.894 1.00 93.19 119 ASP A O 1
ATOM 961 N N . LYS A 1 120 ? -16.460 -7.973 12.612 1.00 90.12 120 LYS A N 1
ATOM 962 C CA . LYS A 1 120 ? -15.749 -8.279 11.358 1.00 90.12 120 LYS A CA 1
ATOM 963 C C . LYS A 1 120 ? 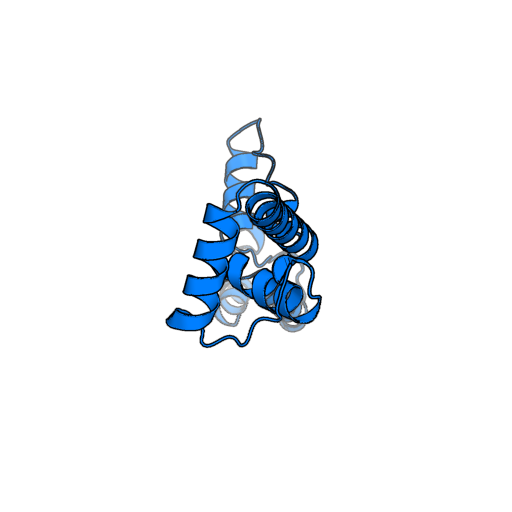-16.104 -7.316 10.221 1.00 90.12 120 LYS A C 1
ATOM 965 O O . LYS A 1 120 ? -15.248 -7.044 9.374 1.00 90.12 120 LYS A O 1
ATOM 970 N N . LYS A 1 121 ? -17.344 -6.813 10.157 1.00 90.50 121 LYS A N 1
ATOM 971 C CA . LYS A 1 121 ? -17.763 -5.860 9.116 1.00 90.50 121 LYS A CA 1
ATOM 972 C C . LYS A 1 121 ? -17.138 -4.494 9.381 1.00 90.50 121 LYS A C 1
ATOM 974 O O . LYS A 1 121 ? -16.586 -3.902 8.452 1.00 90.50 121 LYS A O 1
ATOM 979 N N . VAL A 1 122 ? -17.158 -4.036 10.633 1.00 91.75 122 VAL A N 1
ATOM 980 C CA . VAL A 1 122 ? -16.508 -2.788 11.054 1.00 91.75 122 VAL A CA 1
ATOM 981 C C . VAL A 1 122 ? -15.003 -2.863 10.800 1.00 91.75 122 VAL A C 1
ATOM 983 O O . VAL A 1 122 ? -14.462 -1.964 10.162 1.00 91.75 122 VAL A O 1
ATOM 986 N N . GLN A 1 123 ? -14.334 -3.958 11.176 1.00 91.50 123 GLN A N 1
ATOM 987 C CA . GLN A 1 123 ? -12.905 -4.159 10.900 1.00 91.50 123 GLN A CA 1
ATOM 988 C C . GLN A 1 123 ? -12.583 -4.096 9.408 1.00 91.50 123 GLN A C 1
ATOM 990 O O . GLN A 1 123 ? -11.650 -3.408 9.008 1.00 91.50 123 GLN A O 1
ATOM 995 N N . ARG A 1 124 ? -13.357 -4.776 8.552 1.00 88.88 124 ARG A N 1
ATOM 996 C CA . ARG A 1 124 ? -13.098 -4.751 7.106 1.00 88.88 124 ARG A CA 1
ATOM 997 C C . ARG A 1 124 ? -13.195 -3.333 6.542 1.00 88.88 124 ARG A C 1
ATOM 999 O O . ARG A 1 124 ? -12.333 -2.931 5.767 1.00 88.88 124 ARG A O 1
ATOM 1006 N N . ARG A 1 125 ? -14.219 -2.573 6.944 1.00 89.88 125 ARG A N 1
ATOM 1007 C CA . ARG A 1 125 ? -14.394 -1.180 6.506 1.00 89.88 125 ARG A CA 1
ATOM 1008 C C . ARG A 1 125 ? -13.298 -0.271 7.072 1.00 89.88 125 ARG A C 1
ATOM 1010 O O . ARG A 1 125 ? -12.775 0.566 6.342 1.00 89.88 125 ARG A O 1
ATOM 1017 N N . MET A 1 126 ? -12.932 -0.457 8.341 1.00 89.19 126 MET A N 1
ATOM 1018 C CA . MET A 1 126 ? -11.903 0.326 9.028 1.00 89.19 126 MET A CA 1
ATOM 1019 C C . MET A 1 126 ? -10.515 0.096 8.421 1.00 89.19 126 MET A C 1
ATOM 1021 O O . MET A 1 126 ? -9.796 1.054 8.167 1.00 89.19 126 MET A O 1
ATOM 1025 N N . ALA A 1 127 ? -10.159 -1.150 8.097 1.00 85.56 127 ALA A N 1
ATOM 1026 C CA . ALA A 1 127 ? -8.881 -1.491 7.470 1.00 85.56 127 ALA A CA 1
ATOM 1027 C C . ALA A 1 127 ? -8.640 -0.721 6.172 1.00 85.56 127 ALA A C 1
ATOM 1029 O O . ALA A 1 127 ? -7.562 -0.175 5.966 1.00 85.56 127 ALA A O 1
ATOM 1030 N N . SER A 1 128 ? -9.649 -0.671 5.302 1.00 83.31 128 SER A N 1
ATOM 1031 C CA . SER A 1 128 ? -9.563 0.069 4.044 1.00 83.31 128 SER A CA 1
ATOM 1032 C C . SER A 1 128 ? -9.463 1.578 4.257 1.00 83.31 128 SER A C 1
ATOM 1034 O O . SER A 1 128 ? -8.843 2.249 3.445 1.00 83.31 128 SER A O 1
ATOM 1036 N N . ARG A 1 129 ? -10.063 2.114 5.328 1.00 85.06 129 ARG A N 1
ATOM 1037 C CA . ARG A 1 129 ? -10.031 3.550 5.638 1.00 85.06 129 ARG A CA 1
ATOM 1038 C C . ARG A 1 129 ? -8.704 3.991 6.242 1.00 85.06 129 ARG A C 1
ATOM 1040 O O . ARG A 1 129 ? -8.166 4.992 5.794 1.00 85.06 129 ARG A O 1
ATOM 1047 N N . LEU A 1 130 ? -8.165 3.233 7.196 1.00 82.50 130 LEU A N 1
ATOM 1048 C CA . LEU A 1 130 ? -6.864 3.526 7.809 1.00 82.50 130 LEU A CA 1
ATOM 1049 C C . LEU A 1 130 ? -5.707 3.448 6.800 1.00 82.50 130 LEU A C 1
ATOM 1051 O O . LEU A 1 130 ? -4.676 4.070 7.005 1.00 82.50 130 LEU A O 1
ATOM 1055 N N . ASP A 1 131 ? -5.876 2.666 5.735 1.00 77.25 131 ASP A N 1
ATOM 1056 C CA . ASP A 1 131 ? -4.883 2.452 4.676 1.00 77.25 131 ASP A CA 1
ATOM 1057 C C . ASP A 1 131 ? -5.002 3.450 3.508 1.00 77.25 131 ASP A C 1
ATOM 1059 O O . ASP A 1 131 ? -4.125 3.490 2.655 1.00 77.25 131 ASP A O 1
ATOM 1063 N N . ALA A 1 132 ? -6.088 4.228 3.441 1.00 64.31 132 ALA A N 1
ATOM 1064 C CA . ALA A 1 132 ? -6.340 5.206 2.376 1.00 64.31 132 ALA A CA 1
ATOM 1065 C C . ALA A 1 132 ? -5.878 6.637 2.729 1.00 64.31 132 ALA A C 1
ATOM 1067 O O . ALA A 1 132 ? -6.227 7.569 2.002 1.00 64.31 132 ALA A O 1
ATOM 1068 N N . GLY A 1 133 ? -5.173 6.801 3.855 1.00 49.75 133 GLY A N 1
ATOM 1069 C CA . GLY A 1 133 ? -4.617 8.072 4.332 1.00 49.75 133 GLY A CA 1
ATOM 1070 C C . GLY A 1 133 ? -3.219 8.360 3.808 1.00 49.75 133 GLY A C 1
ATOM 1071 O O . GLY A 1 133 ? -2.499 7.391 3.483 1.00 49.75 133 GLY A O 1
#

InterPro domains:
  IPR014016 UvrD-like helicase, ATP-binding domain [PF00580] (3-86)
  IPR027417 P-loop containing nucleoside triphosphate hydrolase [G3DSA:3.40.50.300] (1-107)
  IPR027417 P-loop containing nucleoside triphosphate hydrolase [SSF52540] (2-79)

Sequence (133 aa):
MARAGWLLARGEAAADQILLLAFGRQAAQEMDERIRERLASDDITARTFHSLALHIIQQGSKKVPTISKLESDTAARRALLLKSWQKQCQEKKAQAKGWRLWLEEEMGWQLPEGDFWQDKKVQRRMASRLDAG

Mean predicted aligned error: 12.9 Å

Nearest PDB structures (foldseek):
  4c2t-assembly2_C  TM=8.687E-01  e=6.664E-01  Deinococcus radiodurans

Radius of gyration: 22.76 Å; Cα contacts (8 Å, |Δi|>4): 105; chains: 1; bounding box: 51×20×62 Å

pLDDT: mean 79.6, std 10.03, range [49.75, 93.19]

Secondary structure (DSSP, 8-state):
-HHHHHHHHTTSS-GGG--EEESSHHHHHHHHHHHHHHH--SS--EEEHHHHHHHHHHHH-S------HHHH-HHHHHHHHHHHHHHHHHH-HHHHHHHHHHHHHTT---PPSS-GGG-HHHHHHHHHHHT--